Protein AF-A0A034VTV3-F1 (afdb_monomer)

Sequence (103 aa):
MPFVNRLLLAVILSVVLQCLMVNADPKVVHMISLYQGDYNSFNKIVTLEYEELVHKSSWMVELGPPNQEGLIPIGMNENKVDWEGHHFQCRTDEVPIVGKGVG

Foldseek 3Di:
DVPVVVVVVVVVVVVVVVQVVQCPDVQKHWDDWDDDPPAKTKTWMWGCDPNWTKTKIKIKGFPDAADPVQWTKMKIWIWIATPVGIDIDIDIDTHHPPPDDDD

pLDDT: mean 76.66, std 13.62, range [31.84, 92.06]

Mean predicted aligned error: 12.25 Å

Radius of gyration: 18.04 Å; Cα contacts (8 Å, |Δi|>4): 167; chains: 1; bounding box: 48×27×49 Å

Nearest PDB structures (foldseek):
  4l8h-assembly1_A  TM=5.263E-01  e=2.780E+00  Qubevirus durum
  8of7-assembly1_A  TM=5.656E-01  e=6.588E+00  Streptomyces sp. NL15-2K
  4akr-assembly2_D  TM=5.149E-01  e=5.604E+00  Dictyostelium discoideum AX2
  3dwr-assembly1_B  TM=4.102E-01  e=7.745E+00  Leishmania major
  6gqf-assembly4_D  TM=3.063E-01  e=6.588E+00  Mus musculus

Organism: Bactrocera dorsalis (NCBI:txid27457)

Structure (mmCIF, N/CA/C/O backbone):
data_AF-A0A034VTV3-F1
#
_entry.id   AF-A0A034VTV3-F1
#
loop_
_atom_site.group_PDB
_atom_site.id
_atom_site.type_symbol
_atom_site.label_atom_id
_atom_site.label_alt_id
_atom_site.label_comp_id
_atom_site.label_asym_id
_atom_site.label_entity_id
_atom_site.label_seq_id
_atom_site.pdbx_PDB_ins_code
_atom_site.Cartn_x
_atom_site.Cartn_y
_atom_site.Cartn_z
_atom_site.occupancy
_atom_site.B_iso_or_equiv
_atom_site.auth_seq_id
_atom_site.auth_comp_id
_atom_site.auth_asym_id
_atom_site.auth_atom_id
_atom_site.pdbx_PDB_model_num
ATOM 1 N N . MET A 1 1 ? 26.439 -8.303 29.623 1.00 54.06 1 MET A N 1
ATOM 2 C CA . MET A 1 1 ? 25.059 -8.136 29.113 1.00 54.06 1 MET A CA 1
ATOM 3 C C . MET A 1 1 ? 24.963 -8.569 27.643 1.00 54.06 1 MET A C 1
ATOM 5 O O . MET A 1 1 ? 24.889 -7.727 26.763 1.00 54.06 1 MET A O 1
ATOM 9 N N . PRO A 1 2 ? 25.006 -9.877 27.340 1.00 61.44 2 PRO A N 1
ATOM 10 C CA . PRO A 1 2 ? 24.977 -10.364 25.955 1.00 61.44 2 PRO A CA 1
ATOM 11 C C . PRO A 1 2 ? 23.558 -10.493 25.373 1.00 61.44 2 PRO A C 1
ATOM 13 O O . PRO A 1 2 ? 23.395 -10.508 24.159 1.00 61.44 2 PRO A O 1
ATOM 16 N N . PHE A 1 3 ? 22.530 -10.588 26.222 1.00 57.66 3 PHE A N 1
ATOM 17 C CA . PHE A 1 3 ? 21.152 -10.858 25.799 1.00 57.66 3 PHE A CA 1
ATOM 18 C C . PHE A 1 3 ? 20.487 -9.654 25.112 1.00 57.66 3 PHE A C 1
ATOM 20 O O . PHE A 1 3 ? 19.911 -9.805 24.040 1.00 57.66 3 PHE A O 1
ATOM 27 N N . VAL A 1 4 ? 20.649 -8.449 25.671 1.00 62.66 4 VAL A N 1
ATOM 28 C CA . VAL A 1 4 ? 20.104 -7.202 25.098 1.00 62.66 4 VAL A CA 1
ATOM 29 C C . VAL A 1 4 ? 20.706 -6.921 23.718 1.00 62.66 4 VAL A C 1
ATOM 31 O O . VAL A 1 4 ? 19.976 -6.617 22.781 1.00 62.66 4 VAL A O 1
ATOM 34 N N . ASN A 1 5 ? 22.017 -7.138 23.552 1.00 68.69 5 ASN A N 1
ATOM 35 C CA . ASN A 1 5 ? 22.683 -6.987 22.256 1.00 68.69 5 ASN A CA 1
ATOM 36 C C . ASN A 1 5 ? 22.192 -8.007 21.219 1.00 68.69 5 ASN A C 1
ATOM 38 O O . ASN A 1 5 ? 22.079 -7.667 20.047 1.00 68.69 5 ASN A O 1
ATOM 42 N N . ARG A 1 6 ? 21.873 -9.243 21.629 1.00 68.88 6 ARG A N 1
ATOM 43 C CA . ARG A 1 6 ? 21.321 -10.269 20.726 1.00 68.88 6 ARG A CA 1
ATOM 44 C C . ARG A 1 6 ? 19.894 -9.946 20.287 1.00 68.88 6 ARG A C 1
ATOM 46 O O . ARG A 1 6 ? 19.575 -10.159 19.124 1.00 68.88 6 ARG A O 1
ATOM 53 N N . LEU A 1 7 ? 19.065 -9.410 21.184 1.00 72.81 7 LEU A N 1
ATOM 54 C CA . LEU A 1 7 ? 17.703 -8.990 20.852 1.00 72.81 7 LEU A CA 1
ATOM 55 C C . LEU A 1 7 ? 17.713 -7.810 19.873 1.00 72.81 7 LEU A C 1
ATOM 57 O O . LEU A 1 7 ? 17.015 -7.847 18.865 1.00 72.81 7 LEU A O 1
ATOM 61 N N . LEU A 1 8 ? 18.555 -6.804 20.129 1.00 75.44 8 LEU A N 1
ATOM 62 C CA . LEU A 1 8 ? 18.691 -5.649 19.242 1.00 75.44 8 LEU A CA 1
ATOM 63 C C . LEU A 1 8 ? 19.175 -6.072 17.847 1.00 75.44 8 LEU A C 1
ATOM 65 O O . LEU A 1 8 ? 18.626 -5.635 16.839 1.00 75.44 8 LEU A O 1
ATOM 69 N N . LEU A 1 9 ? 20.157 -6.981 17.794 1.00 71.94 9 LEU A N 1
ATOM 70 C CA . LEU A 1 9 ? 20.663 -7.538 16.543 1.00 71.94 9 LEU A CA 1
ATOM 71 C C . LEU A 1 9 ? 19.571 -8.304 15.786 1.00 71.94 9 LEU A C 1
ATOM 73 O O . LEU A 1 9 ? 19.449 -8.126 14.583 1.00 71.94 9 LEU A O 1
ATOM 77 N N . ALA A 1 10 ? 18.761 -9.114 16.473 1.00 75.38 10 ALA A N 1
ATOM 78 C CA . ALA A 1 10 ? 17.674 -9.869 15.852 1.00 75.38 10 ALA A CA 1
ATOM 79 C C . ALA A 1 10 ? 16.578 -8.956 15.282 1.00 75.38 10 ALA A C 1
ATOM 81 O O . ALA A 1 10 ? 16.097 -9.206 14.180 1.00 75.38 10 ALA A O 1
ATOM 82 N N . VAL A 1 11 ? 16.225 -7.873 15.986 1.00 75.44 11 VAL A N 1
ATOM 83 C CA . VAL A 1 11 ? 15.257 -6.879 15.495 1.00 75.44 11 VAL A CA 1
ATOM 84 C C . VAL A 1 11 ? 15.797 -6.179 14.250 1.00 75.44 11 VAL A C 1
ATOM 86 O O . VAL A 1 11 ? 15.115 -6.152 13.228 1.00 75.44 11 VAL A O 1
ATOM 89 N N . ILE A 1 12 ? 17.042 -5.696 14.285 1.00 76.31 12 ILE A N 1
ATOM 90 C CA . ILE A 1 12 ? 17.676 -5.060 13.121 1.00 76.31 12 ILE A CA 1
ATOM 91 C C . ILE A 1 12 ? 17.748 -6.044 11.949 1.00 76.31 12 ILE A C 1
ATOM 93 O O . ILE A 1 12 ? 17.366 -5.695 10.836 1.00 76.31 12 ILE A O 1
ATOM 97 N N . LEU A 1 13 ? 18.171 -7.288 12.197 1.00 71.62 13 LEU A N 1
ATOM 98 C CA . LEU A 1 13 ? 18.246 -8.321 11.167 1.00 71.62 13 LEU A CA 1
ATOM 99 C C . LEU A 1 13 ? 16.864 -8.608 10.572 1.00 71.62 13 LEU A C 1
ATOM 101 O O . LEU A 1 13 ? 16.757 -8.744 9.361 1.00 71.62 13 LEU A O 1
ATOM 105 N N . SER A 1 14 ? 15.812 -8.657 11.394 1.00 69.94 14 SER A N 1
ATOM 106 C CA . SER A 1 14 ? 14.443 -8.896 10.926 1.00 69.94 14 SER A CA 1
ATOM 107 C C . SER A 1 14 ? 13.920 -7.766 10.037 1.00 69.94 14 SER A C 1
ATOM 109 O O . SER A 1 14 ? 13.324 -8.051 9.005 1.00 69.94 14 SER A O 1
ATOM 111 N N . VAL A 1 15 ? 14.223 -6.505 10.367 1.00 66.69 15 VAL A N 1
ATOM 112 C CA . VAL A 1 15 ? 13.874 -5.342 9.535 1.00 66.69 15 VAL A CA 1
ATOM 113 C C . VAL A 1 15 ? 14.650 -5.379 8.218 1.00 66.69 15 VAL A C 1
ATOM 115 O O . VAL A 1 15 ? 14.065 -5.211 7.154 1.00 66.69 15 VAL A O 1
ATOM 118 N N . VAL A 1 16 ? 15.953 -5.676 8.263 1.00 67.25 16 VAL A N 1
ATOM 119 C CA . VAL A 1 16 ? 16.793 -5.791 7.058 1.00 67.25 16 VAL A CA 1
ATOM 120 C C . VAL A 1 16 ? 16.330 -6.944 6.159 1.00 67.25 16 VAL A C 1
ATOM 122 O O . VAL A 1 16 ? 16.222 -6.771 4.948 1.00 67.25 16 VAL A O 1
ATOM 125 N N . LEU A 1 17 ? 16.021 -8.110 6.734 1.00 62.34 17 LEU A N 1
ATOM 126 C CA . LEU A 1 17 ? 15.490 -9.268 6.008 1.00 62.34 17 LEU A CA 1
ATOM 127 C C . LEU A 1 17 ? 14.123 -8.972 5.396 1.00 62.34 17 LEU A C 1
ATOM 129 O O . LEU A 1 17 ? 13.897 -9.339 4.248 1.00 62.34 17 LEU A O 1
ATOM 133 N N . GLN A 1 18 ? 13.243 -8.270 6.115 1.00 59.34 18 GLN A N 1
ATOM 134 C CA . GLN A 1 18 ? 11.977 -7.803 5.557 1.00 59.34 18 GLN A CA 1
ATOM 135 C C . GLN A 1 18 ? 12.230 -6.894 4.354 1.00 59.34 18 GLN A C 1
ATOM 137 O O . GLN A 1 18 ? 11.696 -7.187 3.292 1.00 59.34 18 GLN A O 1
ATOM 142 N N . CYS A 1 19 ? 13.112 -5.892 4.462 1.00 56.66 19 CYS A N 1
ATOM 143 C CA . CYS A 1 19 ? 13.474 -5.007 3.346 1.00 56.66 19 CYS A CA 1
ATOM 144 C C . CYS A 1 19 ? 14.042 -5.753 2.124 1.00 56.66 19 CYS A C 1
ATOM 146 O O . CYS A 1 19 ? 13.767 -5.367 0.988 1.00 56.66 19 CYS A O 1
ATOM 148 N N . LEU A 1 20 ? 14.819 -6.820 2.341 1.00 60.12 20 LEU A N 1
ATOM 149 C CA . LEU A 1 20 ? 15.341 -7.663 1.261 1.00 60.12 20 LEU A CA 1
ATOM 150 C C . LEU A 1 20 ? 14.248 -8.540 0.632 1.00 60.12 20 LEU A C 1
ATOM 152 O O . LEU A 1 20 ? 14.218 -8.689 -0.587 1.00 60.12 20 LEU A O 1
ATOM 156 N N . MET A 1 21 ? 13.336 -9.095 1.438 1.00 57.84 21 MET A N 1
ATOM 157 C CA . MET A 1 21 ? 12.263 -9.970 0.953 1.00 57.84 21 MET A CA 1
ATOM 158 C C . MET A 1 21 ? 11.190 -9.230 0.150 1.00 57.84 21 MET A C 1
ATOM 160 O O . MET A 1 21 ? 10.596 -9.841 -0.736 1.00 57.84 21 MET A O 1
ATOM 164 N N . VAL A 1 22 ? 10.955 -7.933 0.396 1.00 55.25 22 VAL A N 1
ATOM 165 C CA . VAL A 1 22 ? 9.944 -7.174 -0.371 1.00 55.25 22 VAL A CA 1
ATOM 166 C C . VAL A 1 22 ? 10.309 -7.021 -1.854 1.00 55.25 22 VAL A C 1
ATOM 168 O O . VAL A 1 22 ? 9.432 -6.752 -2.658 1.00 55.25 22 VAL A O 1
ATOM 171 N N . ASN A 1 23 ? 11.572 -7.227 -2.240 1.00 56.88 23 ASN A N 1
ATOM 172 C CA . ASN A 1 23 ? 12.047 -7.092 -3.625 1.00 56.88 23 ASN A CA 1
ATOM 173 C C . ASN A 1 23 ? 12.367 -8.452 -4.279 1.00 56.88 23 ASN A C 1
ATOM 175 O O . ASN A 1 23 ? 13.284 -8.556 -5.091 1.00 56.88 23 ASN A O 1
ATOM 179 N N . ALA A 1 24 ? 11.656 -9.518 -3.896 1.00 58.41 24 ALA A N 1
ATOM 180 C CA . ALA A 1 24 ? 11.843 -10.849 -4.484 1.00 58.41 24 ALA A CA 1
ATOM 181 C C . ALA A 1 24 ? 11.295 -10.964 -5.922 1.00 58.41 24 ALA A C 1
ATOM 183 O O . ALA A 1 24 ? 11.735 -11.836 -6.672 1.00 58.41 24 ALA A O 1
ATOM 184 N N . ASP A 1 25 ? 10.358 -10.094 -6.314 1.00 66.50 25 ASP A N 1
ATOM 185 C CA . ASP A 1 25 ? 9.864 -10.008 -7.689 1.00 66.50 25 ASP A CA 1
ATOM 186 C C . ASP A 1 25 ? 10.718 -9.005 -8.489 1.00 66.50 25 ASP A C 1
ATOM 188 O O . ASP A 1 25 ? 10.720 -7.816 -8.166 1.00 66.50 25 ASP A O 1
ATOM 192 N N . PRO A 1 26 ? 11.423 -9.427 -9.557 1.00 65.19 26 PRO A N 1
ATOM 193 C CA . PRO A 1 26 ? 12.235 -8.523 -10.376 1.00 65.19 26 PRO A CA 1
ATOM 194 C C . PRO A 1 26 ? 11.413 -7.438 -11.089 1.00 65.19 26 PRO A C 1
ATOM 196 O O . PRO A 1 26 ? 11.989 -6.483 -11.609 1.00 65.19 26 PRO A O 1
ATOM 199 N N . LYS A 1 27 ? 10.084 -7.577 -11.140 1.00 75.31 27 LYS A N 1
ATOM 200 C CA . LYS A 1 27 ? 9.171 -6.597 -11.731 1.00 75.31 27 LYS A CA 1
ATOM 201 C C . LYS A 1 27 ? 8.596 -5.624 -10.710 1.00 75.31 27 LYS A C 1
ATOM 203 O O . LYS A 1 27 ? 7.903 -4.704 -11.129 1.00 75.31 27 LYS A O 1
ATOM 208 N N . VAL A 1 28 ? 8.843 -5.794 -9.410 1.00 73.19 28 VAL A N 1
ATOM 209 C CA . VAL A 1 28 ? 8.272 -4.932 -8.365 1.00 73.19 28 VAL A CA 1
ATOM 210 C C . VAL A 1 28 ? 9.359 -4.497 -7.393 1.00 73.19 28 VAL A C 1
ATOM 212 O O . VAL A 1 28 ? 9.923 -5.295 -6.653 1.00 73.19 28 VAL A O 1
ATOM 215 N N . VAL A 1 29 ? 9.615 -3.194 -7.360 1.00 77.94 29 VAL A N 1
ATOM 216 C CA . VAL A 1 29 ? 10.512 -2.558 -6.402 1.00 77.94 29 VAL A CA 1
ATOM 217 C C . VAL A 1 29 ? 9.682 -1.813 -5.369 1.00 77.94 29 VAL A C 1
ATOM 219 O O . VAL A 1 29 ? 9.098 -0.764 -5.651 1.00 77.94 29 VAL A O 1
ATOM 222 N N . HIS A 1 30 ? 9.650 -2.330 -4.146 1.00 72.06 30 HIS A N 1
ATOM 223 C CA . HIS A 1 30 ? 9.068 -1.616 -3.018 1.00 72.06 30 HIS A CA 1
ATOM 224 C C . HIS A 1 30 ? 10.067 -0.568 -2.529 1.00 72.06 30 HIS A C 1
ATOM 226 O O . HIS A 1 30 ? 11.119 -0.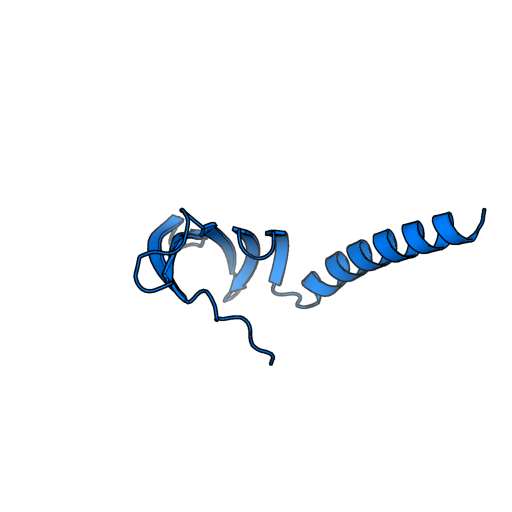898 -1.984 1.00 72.06 30 HIS A O 1
ATOM 232 N N . MET A 1 31 ? 9.745 0.710 -2.736 1.00 74.44 31 MET A N 1
ATOM 233 C CA . MET A 1 31 ? 10.627 1.810 -2.347 1.00 74.44 31 MET A CA 1
ATOM 234 C C . MET A 1 31 ? 10.476 2.144 -0.868 1.00 74.44 31 MET A C 1
ATOM 236 O O . MET A 1 31 ? 11.467 2.270 -0.155 1.00 74.44 31 MET A O 1
ATOM 240 N N . ILE A 1 32 ? 9.235 2.343 -0.419 1.00 74.12 32 ILE A N 1
ATOM 241 C CA . ILE A 1 32 ? 8.919 2.737 0.955 1.00 74.12 32 ILE A CA 1
ATOM 242 C C . ILE A 1 32 ? 7.571 2.126 1.311 1.00 74.12 32 ILE A C 1
ATOM 244 O O . ILE A 1 32 ? 6.577 2.396 0.646 1.00 74.12 32 ILE A O 1
ATOM 248 N N . SER A 1 33 ? 7.536 1.346 2.384 1.00 71.94 33 SER A N 1
ATOM 249 C CA . SER A 1 33 ? 6.296 0.930 3.028 1.00 71.94 33 SER A CA 1
ATOM 250 C C . SER A 1 33 ? 6.371 1.351 4.486 1.00 71.94 33 SER A C 1
ATOM 252 O O . SER A 1 33 ? 7.236 0.892 5.232 1.00 71.94 33 SER A O 1
ATOM 254 N N . LEU A 1 34 ? 5.510 2.286 4.869 1.00 73.19 34 LEU A N 1
ATOM 255 C CA . LEU A 1 34 ? 5.319 2.709 6.242 1.00 73.19 34 LEU A CA 1
ATOM 256 C C . LEU A 1 34 ? 3.941 2.229 6.670 1.00 73.19 34 LEU A C 1
ATOM 258 O O . LEU A 1 34 ? 2.923 2.706 6.174 1.00 73.19 34 LEU A O 1
ATOM 262 N N . TYR A 1 35 ? 3.922 1.296 7.608 1.00 72.69 35 TYR A N 1
ATOM 263 C CA . TYR A 1 35 ? 2.693 0.800 8.197 1.00 72.69 35 TYR A CA 1
ATOM 264 C C . TYR A 1 35 ? 2.668 1.159 9.677 1.00 72.69 35 TYR A C 1
ATOM 266 O O . TYR A 1 35 ? 3.435 0.617 10.475 1.00 72.69 35 TYR A O 1
ATOM 274 N N . GLN A 1 36 ? 1.787 2.084 10.038 1.00 66.75 36 GLN A N 1
ATOM 275 C CA . GLN A 1 36 ? 1.407 2.348 11.412 1.00 66.75 36 GLN A CA 1
ATOM 276 C C . GLN A 1 36 ? 0.045 1.694 11.620 1.00 66.75 36 GLN A C 1
ATOM 278 O O . GLN A 1 36 ? -0.974 2.199 11.146 1.00 66.75 36 GLN A O 1
ATOM 283 N N . GLY A 1 37 ? 0.068 0.531 12.276 1.00 62.16 37 GLY A N 1
ATOM 284 C CA . GLY A 1 37 ? -1.124 -0.283 12.496 1.00 62.16 37 GLY A CA 1
ATOM 285 C C . GLY A 1 37 ? -2.283 0.555 13.017 1.00 62.16 37 GLY A C 1
ATOM 286 O O . GLY A 1 37 ? -2.102 1.309 13.968 1.00 62.16 37 GLY A O 1
ATOM 287 N N . ASP A 1 38 ? -3.433 0.417 12.359 1.00 61.69 38 ASP A N 1
ATOM 288 C CA . ASP A 1 38 ? -4.702 1.062 12.710 1.00 61.69 38 ASP A CA 1
ATOM 289 C C . ASP A 1 38 ? -4.720 2.599 12.635 1.00 61.69 38 ASP A C 1
ATOM 291 O O . ASP A 1 38 ? -5.580 3.209 13.240 1.00 61.69 38 ASP A O 1
ATOM 295 N N . TYR A 1 39 ? -3.776 3.263 11.960 1.00 65.44 39 TYR A N 1
ATOM 296 C CA . TYR A 1 39 ? -3.810 4.735 11.875 1.00 65.44 39 TYR A CA 1
ATOM 297 C C . TYR A 1 39 ? -3.418 5.272 10.512 1.00 65.44 39 TYR A C 1
ATOM 299 O O . TYR A 1 39 ? -4.070 6.168 9.974 1.00 65.44 39 TYR A O 1
ATOM 307 N N . ASN A 1 40 ? -2.310 4.775 9.969 1.00 76.00 40 ASN A N 1
ATOM 308 C CA . ASN A 1 40 ? -1.739 5.320 8.752 1.00 76.00 40 ASN A CA 1
ATOM 309 C C . ASN A 1 40 ? -0.974 4.233 8.010 1.00 76.00 40 ASN A C 1
ATOM 311 O O . ASN A 1 40 ? -0.109 3.561 8.574 1.00 76.00 40 ASN A O 1
ATOM 315 N N . SER A 1 41 ? -1.253 4.094 6.725 1.00 80.00 41 SER A N 1
ATOM 316 C CA . SER A 1 41 ? -0.421 3.297 5.842 1.00 80.00 41 SER A CA 1
ATOM 317 C C . SER A 1 41 ? -0.010 4.132 4.645 1.00 80.00 41 SER A C 1
ATOM 319 O O . SER A 1 41 ? -0.825 4.798 4.009 1.00 80.00 41 SER A O 1
ATOM 321 N N . PHE A 1 42 ? 1.276 4.094 4.341 1.00 82.00 42 PHE A N 1
ATOM 322 C CA . PHE A 1 42 ? 1.834 4.661 3.135 1.00 82.00 42 PHE A CA 1
ATOM 323 C C . PHE A 1 42 ? 2.641 3.584 2.435 1.00 82.00 42 PHE A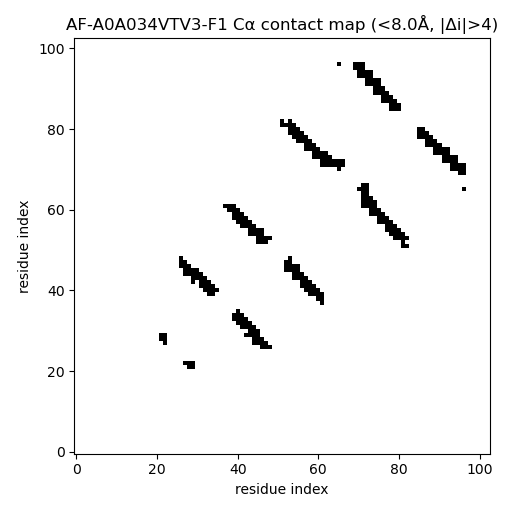 C 1
ATOM 325 O O . PHE A 1 42 ? 3.548 2.996 3.020 1.00 82.00 42 PHE A O 1
ATOM 332 N N . ASN A 1 43 ? 2.331 3.340 1.173 1.00 84.19 43 ASN A N 1
ATOM 333 C CA . ASN A 1 43 ? 3.055 2.396 0.349 1.00 84.19 43 ASN A CA 1
ATOM 334 C C . ASN A 1 43 ? 3.460 3.075 -0.952 1.00 84.19 43 ASN A C 1
ATOM 336 O O . ASN A 1 43 ? 2.649 3.744 -1.589 1.00 84.19 43 ASN A O 1
ATOM 340 N N . LYS A 1 44 ? 4.710 2.881 -1.355 1.00 84.06 44 LYS A N 1
ATOM 341 C CA . LYS A 1 44 ? 5.282 3.385 -2.596 1.00 84.06 44 LYS A CA 1
ATOM 342 C C . LYS A 1 44 ? 6.037 2.258 -3.279 1.00 84.06 44 LYS A C 1
ATOM 344 O O . LYS A 1 44 ? 7.023 1.746 -2.740 1.00 84.06 44 LYS A O 1
ATOM 349 N N . ILE A 1 45 ? 5.594 1.918 -4.479 1.00 87.62 45 ILE A N 1
ATOM 350 C CA . ILE A 1 45 ? 6.157 0.851 -5.297 1.00 87.62 45 ILE A CA 1
ATOM 351 C C . ILE A 1 45 ? 6.447 1.365 -6.705 1.00 87.62 45 ILE A C 1
ATOM 353 O O . ILE A 1 45 ? 5.771 2.258 -7.218 1.00 87.62 45 ILE A O 1
ATOM 357 N N . VAL A 1 46 ? 7.458 0.789 -7.336 1.00 83.88 46 VAL A N 1
ATOM 358 C CA . VAL A 1 46 ? 7.697 0.914 -8.771 1.00 83.88 46 VAL A CA 1
ATOM 359 C C . VAL A 1 46 ? 7.578 -0.468 -9.374 1.00 83.88 46 VAL A C 1
ATOM 361 O O . VAL A 1 46 ? 8.261 -1.393 -8.951 1.00 83.88 46 VAL A O 1
ATOM 364 N N . THR A 1 47 ? 6.689 -0.607 -10.342 1.00 86.31 47 THR A N 1
ATOM 365 C CA . THR A 1 47 ? 6.396 -1.857 -11.030 1.00 86.31 47 THR A CA 1
ATOM 366 C C . THR A 1 47 ? 6.791 -1.748 -12.493 1.00 86.31 47 THR A C 1
ATOM 368 O O . THR A 1 47 ? 6.596 -0.701 -13.101 1.00 86.31 47 THR A O 1
ATOM 371 N N . LEU A 1 48 ? 7.310 -2.824 -13.072 1.00 84.62 48 LEU A N 1
ATOM 372 C CA . LEU A 1 48 ? 7.510 -2.955 -14.508 1.00 84.62 48 LEU A CA 1
ATOM 373 C C . LEU A 1 48 ? 6.256 -3.603 -15.117 1.00 84.62 48 LEU A C 1
ATOM 375 O O . LEU A 1 48 ? 6.092 -4.825 -15.059 1.00 84.62 48 LEU A O 1
ATOM 379 N N . GLU A 1 49 ? 5.360 -2.790 -15.673 1.00 81.25 49 GLU A N 1
ATOM 380 C CA . GLU A 1 49 ? 4.135 -3.241 -16.345 1.00 81.25 49 GLU A CA 1
ATOM 381 C C . GLU A 1 49 ? 4.325 -3.097 -17.854 1.00 81.25 49 GLU A C 1
ATOM 383 O O . GLU A 1 49 ? 4.643 -2.015 -18.322 1.00 81.25 49 GLU A O 1
ATOM 388 N N . TYR A 1 50 ? 4.167 -4.180 -18.622 1.00 83.00 50 TYR A N 1
ATOM 389 C CA . TYR A 1 50 ? 4.329 -4.157 -20.088 1.00 83.00 50 TYR A CA 1
ATOM 390 C C . TYR A 1 50 ? 5.652 -3.529 -20.581 1.00 83.00 50 TYR A C 1
ATOM 392 O O . TYR A 1 50 ? 5.669 -2.830 -21.582 1.00 83.00 50 TYR A O 1
ATOM 400 N N . GLU A 1 51 ? 6.760 -3.810 -19.881 1.00 80.81 51 GLU A N 1
ATOM 401 C CA . GLU A 1 51 ? 8.101 -3.234 -20.131 1.00 80.81 51 GLU A CA 1
ATOM 402 C C . GLU A 1 51 ? 8.246 -1.739 -19.801 1.00 80.81 51 GLU A C 1
ATOM 404 O O . GLU A 1 51 ? 9.310 -1.157 -20.010 1.00 80.81 51 GLU A O 1
ATOM 409 N N . GLU A 1 52 ? 7.233 -1.136 -19.183 1.00 80.25 52 GLU A N 1
ATOM 410 C CA . GLU A 1 52 ? 7.247 0.260 -18.763 1.00 80.25 52 GLU A CA 1
ATOM 411 C C . GLU A 1 52 ? 7.297 0.397 -17.243 1.00 80.25 52 GLU A C 1
ATOM 413 O O . GLU A 1 52 ? 6.707 -0.377 -16.484 1.00 80.25 52 GLU A O 1
ATOM 418 N N . LEU A 1 53 ? 8.033 1.408 -16.781 1.00 85.94 53 LEU A N 1
ATOM 419 C CA . LEU A 1 53 ? 8.131 1.726 -15.362 1.00 85.94 53 LEU A CA 1
ATOM 420 C C . LEU A 1 53 ? 6.882 2.488 -14.922 1.00 85.94 53 LEU A C 1
ATOM 422 O O . LEU A 1 53 ? 6.702 3.656 -15.258 1.00 85.94 53 LEU A O 1
ATOM 426 N N . VAL A 1 54 ? 6.061 1.831 -14.113 1.00 88.00 54 VAL A N 1
ATOM 427 C CA . VAL A 1 54 ? 4.872 2.402 -13.487 1.00 88.00 54 VAL A CA 1
ATOM 428 C C . VAL A 1 54 ? 5.165 2.656 -12.018 1.00 88.00 54 VAL A C 1
ATOM 430 O O . VAL A 1 54 ? 5.491 1.749 -11.254 1.00 88.00 54 VAL A O 1
ATOM 433 N N . HIS A 1 55 ? 5.035 3.903 -11.595 1.00 88.94 55 HIS A N 1
ATOM 434 C CA . HIS A 1 55 ? 5.176 4.285 -10.199 1.00 88.94 55 HIS A CA 1
ATOM 435 C C . HIS A 1 55 ? 3.796 4.366 -9.547 1.00 88.94 55 HIS A C 1
ATOM 437 O O . HIS A 1 55 ? 2.926 5.086 -10.030 1.00 88.94 55 HIS A O 1
ATOM 443 N N . LYS A 1 56 ? 3.593 3.653 -8.435 1.00 89.88 56 LYS A N 1
ATOM 444 C CA . LYS A 1 56 ? 2.340 3.669 -7.673 1.00 89.88 56 LYS A CA 1
ATOM 445 C C . LYS A 1 56 ? 2.611 4.059 -6.230 1.00 89.88 56 LYS A C 1
ATOM 447 O O . LYS A 1 56 ? 3.498 3.497 -5.586 1.00 89.88 56 LYS A O 1
ATOM 452 N N . SER A 1 57 ? 1.816 4.973 -5.693 1.00 86.75 57 SER A N 1
ATOM 453 C CA . SER A 1 57 ? 1.787 5.229 -4.256 1.00 86.75 57 SER A CA 1
ATOM 454 C C . SER A 1 57 ? 0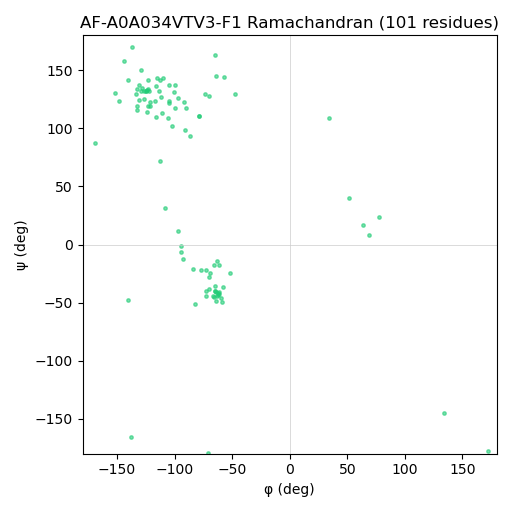.365 5.242 -3.731 1.00 86.75 57 SER A C 1
ATOM 456 O O . SER A 1 57 ? -0.509 5.848 -4.339 1.00 86.75 57 SER A O 1
ATOM 458 N N . SER A 1 58 ? 0.158 4.616 -2.583 1.00 88.12 58 SER A N 1
ATOM 459 C CA . SER A 1 58 ? -1.108 4.606 -1.865 1.00 88.12 58 SER A CA 1
ATOM 460 C C . SER A 1 58 ? -0.877 5.149 -0.468 1.00 88.12 58 SER A C 1
ATOM 462 O O . SER A 1 58 ? 0.065 4.743 0.215 1.00 88.12 58 SER A O 1
ATOM 464 N N . TRP A 1 59 ? -1.742 6.050 -0.039 1.00 86.88 59 TRP A N 1
ATOM 465 C CA . TRP A 1 59 ? -1.786 6.567 1.315 1.00 86.88 59 TRP A CA 1
ATOM 466 C C . TRP A 1 59 ? -3.186 6.364 1.868 1.00 86.88 59 TRP A C 1
ATOM 468 O O . TRP A 1 59 ? -4.160 6.695 1.201 1.00 86.88 59 TRP A O 1
ATOM 478 N N . MET A 1 60 ? -3.283 5.826 3.074 1.00 86.94 60 MET A N 1
ATOM 479 C CA . MET A 1 60 ? -4.534 5.661 3.797 1.00 86.94 60 MET A CA 1
ATOM 480 C C . MET A 1 60 ? -4.342 6.159 5.220 1.00 86.94 60 MET A C 1
ATOM 482 O O . MET A 1 60 ? -3.355 5.803 5.864 1.00 86.94 60 MET A O 1
ATOM 486 N N . VAL A 1 61 ? -5.289 6.949 5.711 1.00 86.69 61 VAL A N 1
ATOM 487 C CA . VAL A 1 61 ? -5.253 7.522 7.057 1.00 86.69 61 VAL A CA 1
ATOM 488 C C . VAL A 1 61 ? -6.640 7.505 7.689 1.00 86.69 61 VAL A C 1
ATOM 490 O O . VAL A 1 61 ? -7.633 7.775 7.015 1.00 86.69 61 VAL A O 1
ATOM 493 N N . GLU A 1 62 ? -6.713 7.216 8.984 1.00 87.38 62 GLU A N 1
ATOM 494 C CA . GLU A 1 62 ? -7.936 7.415 9.763 1.00 87.38 62 GLU A CA 1
ATOM 495 C C . GLU A 1 62 ? -8.169 8.909 10.016 1.00 87.38 62 GLU A C 1
ATOM 497 O O . GLU A 1 62 ? -7.273 9.635 10.451 1.00 87.38 62 GLU A O 1
ATOM 502 N N . LEU A 1 63 ? -9.378 9.388 9.729 1.00 86.31 63 LEU A N 1
ATOM 503 C CA . LEU A 1 63 ? -9.721 10.811 9.813 1.00 86.31 63 LEU A CA 1
ATOM 504 C C . LEU A 1 63 ? -10.303 11.206 11.173 1.00 86.31 63 LEU A C 1
ATOM 506 O O . LEU A 1 63 ? -10.426 12.396 11.466 1.00 86.31 63 LEU A O 1
ATOM 510 N N . GLY A 1 64 ? -10.670 10.235 12.008 1.00 83.94 64 GLY A N 1
ATOM 511 C CA . GLY A 1 64 ? -11.291 10.499 13.297 1.00 83.94 64 GLY A CA 1
ATOM 512 C C . GLY A 1 64 ? -11.790 9.241 14.004 1.00 83.94 64 GLY A C 1
ATOM 513 O O . GLY A 1 64 ? -11.598 8.132 13.509 1.00 83.94 64 GLY A O 1
ATOM 514 N N . PRO A 1 65 ? -12.424 9.407 15.177 1.00 83.94 65 PRO A N 1
ATOM 515 C CA . PRO A 1 65 ? -13.013 8.294 15.907 1.00 83.94 65 PRO A CA 1
ATOM 516 C C . PRO A 1 65 ? -14.184 7.667 15.128 1.00 83.94 65 PRO A C 1
ATOM 518 O O . PRO A 1 65 ? -14.747 8.319 14.243 1.00 83.94 65 PRO A O 1
ATOM 521 N N . PRO A 1 66 ? -14.599 6.438 15.487 1.00 85.88 66 PRO A N 1
ATOM 522 C CA . PRO A 1 66 ? -15.752 5.801 14.872 1.00 85.88 66 PRO A CA 1
ATOM 523 C C . PRO A 1 66 ? -17.037 6.632 14.992 1.00 85.88 66 PRO A C 1
ATOM 525 O O . PRO A 1 66 ? -17.279 7.276 16.018 1.00 85.88 66 PRO A O 1
ATOM 528 N N . ASN A 1 67 ? -17.877 6.582 13.959 1.00 85.50 67 ASN A N 1
ATOM 529 C CA . ASN A 1 67 ? -19.206 7.186 13.954 1.00 85.50 67 ASN A CA 1
ATOM 530 C C . ASN A 1 67 ? -20.183 6.409 14.871 1.00 85.50 67 ASN A C 1
ATOM 532 O O . ASN A 1 67 ? -19.823 5.420 15.513 1.00 85.50 67 ASN A O 1
ATOM 536 N N . GLN A 1 68 ? -21.443 6.855 14.949 1.00 85.31 68 GLN A N 1
ATOM 537 C CA . GLN A 1 68 ? -22.467 6.221 15.799 1.00 85.31 68 GLN A CA 1
ATOM 538 C C . GLN A 1 68 ? -22.769 4.759 15.419 1.00 85.31 68 GLN A C 1
ATOM 540 O O . GLN A 1 68 ? -23.311 4.018 16.236 1.00 85.31 68 GLN A O 1
ATOM 545 N N . GLU A 1 69 ? -22.391 4.346 14.210 1.00 84.94 69 GLU A N 1
ATOM 546 C CA . GLU A 1 69 ? -22.554 2.993 13.674 1.00 84.94 69 GLU A CA 1
ATOM 547 C C . GLU A 1 69 ? -21.299 2.125 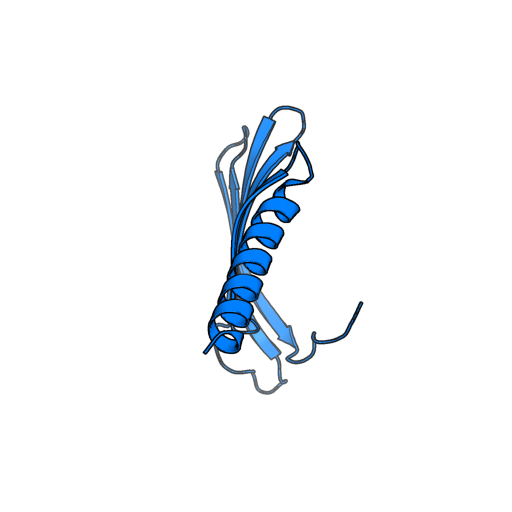13.893 1.00 84.94 69 GLU A C 1
ATOM 549 O O . GLU A 1 69 ? -21.287 0.945 13.549 1.00 84.94 69 GLU A O 1
ATOM 554 N N . GLY A 1 70 ? -20.244 2.681 14.502 1.00 83.19 70 GLY A N 1
ATOM 555 C CA . GLY A 1 70 ? -18.983 1.981 14.742 1.00 83.19 70 GLY A CA 1
ATOM 556 C C . GLY A 1 70 ? -18.096 1.861 13.499 1.00 83.19 70 GLY A C 1
ATOM 557 O O . GLY A 1 70 ? -17.258 0.958 13.446 1.00 83.19 70 GLY A O 1
ATOM 558 N N . LEU A 1 71 ? -18.263 2.743 12.508 1.00 87.25 71 LEU A N 1
ATOM 559 C CA . LEU A 1 71 ? -17.403 2.823 11.324 1.00 87.25 71 LEU A CA 1
ATOM 560 C C . LEU A 1 71 ? -16.377 3.948 11.471 1.00 87.25 71 LEU A C 1
ATOM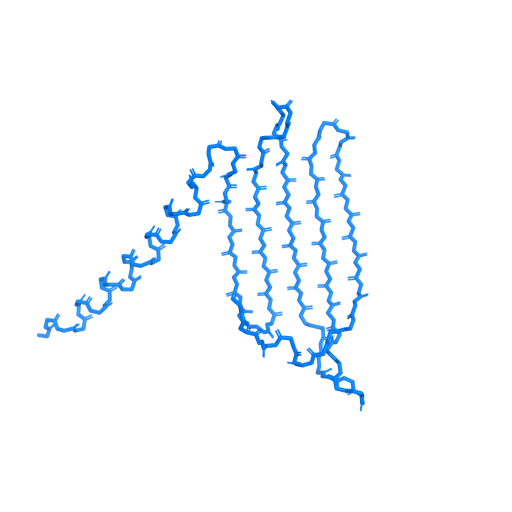 562 O O . LEU A 1 71 ? -16.709 5.042 11.925 1.00 87.25 71 LEU A O 1
ATOM 566 N N . ILE A 1 72 ? -15.134 3.688 11.081 1.00 87.75 72 ILE A N 1
ATOM 567 C CA . ILE A 1 72 ? -14.036 4.654 11.100 1.00 87.75 72 ILE A CA 1
ATOM 568 C C . ILE A 1 72 ? -13.986 5.358 9.740 1.00 87.75 72 ILE A C 1
ATOM 570 O O . ILE A 1 72 ? -13.821 4.680 8.720 1.00 87.75 72 ILE A O 1
ATOM 574 N N . PRO A 1 73 ? -14.091 6.698 9.696 1.00 87.88 73 PRO A N 1
ATOM 575 C CA . PRO A 1 73 ? -13.882 7.439 8.465 1.00 87.88 73 PRO A CA 1
ATOM 576 C C . PRO A 1 73 ? -12.400 7.393 8.089 1.00 87.88 73 PRO A C 1
ATOM 578 O O . PRO A 1 73 ? -11.530 7.748 8.889 1.00 87.88 73 PRO A O 1
ATOM 581 N N . ILE A 1 74 ? -12.106 6.996 6.857 1.00 89.75 74 ILE A N 1
ATOM 582 C CA . ILE A 1 74 ? -10.746 6.912 6.327 1.00 89.75 74 ILE A CA 1
ATOM 583 C C . ILE A 1 74 ? -10.599 7.759 5.069 1.00 89.75 74 ILE A C 1
ATOM 585 O O . ILE A 1 74 ? -11.491 7.826 4.225 1.00 89.75 74 ILE A O 1
ATOM 589 N N . GLY A 1 75 ? -9.449 8.411 4.940 1.00 89.38 75 GLY A N 1
ATOM 590 C CA . GLY A 1 75 ? -9.028 9.099 3.729 1.00 89.38 75 GLY A CA 1
ATOM 591 C C . GLY A 1 75 ? -8.048 8.224 2.967 1.00 89.38 75 GLY A C 1
ATOM 592 O O . GLY A 1 75 ? -7.091 7.722 3.556 1.00 89.38 75 GLY A O 1
ATOM 593 N N . MET A 1 76 ? -8.269 8.056 1.667 1.00 91.19 76 MET A N 1
ATOM 594 C CA . MET A 1 76 ? -7.359 7.347 0.774 1.00 91.19 76 MET A CA 1
ATOM 595 C C . MET A 1 76 ? -6.914 8.251 -0.369 1.00 91.19 76 MET A C 1
ATOM 597 O O . MET A 1 76 ? -7.745 8.854 -1.051 1.00 91.19 76 MET A O 1
ATOM 601 N N . ASN A 1 77 ? -5.609 8.268 -0.621 1.00 90.94 77 ASN A N 1
ATOM 602 C CA . ASN A 1 77 ? -5.015 8.883 -1.796 1.00 90.94 77 ASN A CA 1
ATOM 603 C C . ASN A 1 77 ? -4.230 7.832 -2.574 1.00 90.94 77 ASN A C 1
ATOM 605 O O . ASN A 1 77 ? -3.280 7.244 -2.057 1.00 90.94 77 ASN A O 1
ATOM 609 N N . GLU A 1 78 ? -4.586 7.654 -3.836 1.00 91.06 78 GLU A N 1
ATOM 610 C CA . GLU A 1 78 ? -3.896 6.777 -4.769 1.00 91.06 78 GLU A CA 1
ATOM 611 C C . GLU 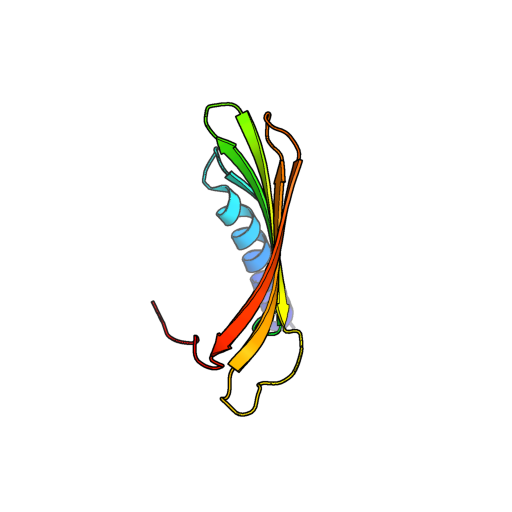A 1 78 ? -3.257 7.635 -5.863 1.00 91.06 78 GLU A C 1
ATOM 613 O O . GLU A 1 78 ? -3.869 8.546 -6.427 1.00 91.06 78 GLU A O 1
ATOM 618 N N . ASN A 1 79 ? -1.986 7.373 -6.137 1.00 90.31 79 ASN A N 1
ATOM 619 C CA . ASN A 1 79 ? -1.225 8.017 -7.189 1.00 90.31 79 ASN A CA 1
ATOM 620 C C . ASN A 1 79 ? -0.636 6.951 -8.104 1.00 90.31 79 ASN A C 1
ATOM 622 O O . ASN A 1 79 ? -0.012 6.003 -7.621 1.00 90.31 79 ASN A O 1
ATOM 626 N N . LYS A 1 80 ? -0.790 7.139 -9.408 1.00 91.88 80 LYS A N 1
ATOM 627 C CA . LYS A 1 80 ? -0.141 6.334 -10.434 1.00 91.88 80 LYS A CA 1
ATOM 628 C C . LYS A 1 80 ? 0.544 7.275 -11.418 1.00 91.88 80 LYS A C 1
ATOM 630 O O . LYS A 1 80 ? -0.060 8.240 -11.875 1.00 91.88 80 LYS A O 1
ATOM 635 N N . VAL A 1 81 ? 1.797 6.988 -11.734 1.00 90.69 81 VAL A N 1
ATOM 636 C CA . VAL A 1 81 ? 2.539 7.652 -12.802 1.00 90.69 81 VAL A CA 1
ATOM 637 C C . VAL A 1 81 ? 2.982 6.589 -13.785 1.00 90.69 81 VAL A C 1
ATOM 639 O O . VAL A 1 81 ? 3.704 5.663 -13.408 1.00 90.69 81 VAL A O 1
ATOM 642 N N . ASP A 1 82 ? 2.528 6.724 -15.018 1.00 91.25 82 ASP A N 1
ATOM 643 C CA . ASP A 1 82 ? 2.880 5.877 -16.151 1.00 91.25 82 ASP A CA 1
ATOM 644 C C . ASP A 1 82 ? 3.100 6.752 -17.398 1.00 91.25 82 ASP A C 1
ATOM 646 O O . ASP A 1 82 ? 3.296 7.968 -17.297 1.00 91.25 82 ASP A O 1
ATOM 650 N N . TRP A 1 83 ? 3.138 6.131 -18.574 1.00 87.56 83 TRP A N 1
ATOM 651 C CA . TRP A 1 83 ? 3.324 6.819 -19.848 1.00 87.56 83 TRP A CA 1
ATOM 652 C C . TRP A 1 83 ? 2.123 7.692 -20.256 1.00 87.56 83 TRP A C 1
ATOM 654 O O . TRP A 1 83 ? 2.314 8.653 -21.005 1.00 87.56 83 TRP A O 1
ATOM 664 N N . GLU A 1 84 ? 0.910 7.390 -19.773 1.00 90.25 84 GLU A N 1
ATOM 665 C CA . GLU A 1 84 ? -0.302 8.184 -20.028 1.00 90.25 84 GLU 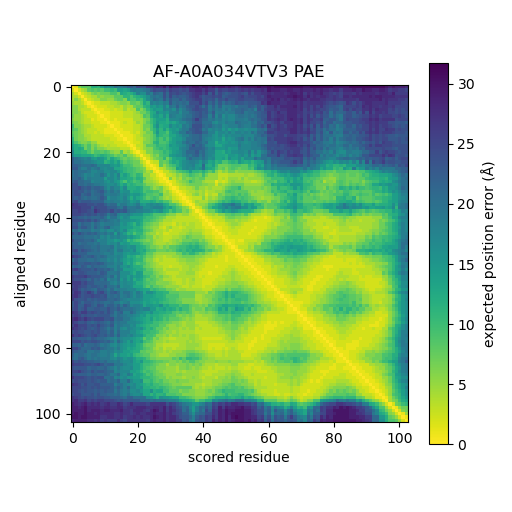A CA 1
ATOM 666 C C . GLU A 1 84 ? -0.319 9.455 -19.170 1.00 90.25 84 GLU A C 1
ATOM 668 O O . GLU A 1 84 ? -0.944 10.457 -19.531 1.00 90.25 84 GLU A O 1
ATOM 673 N N . GLY A 1 85 ? 0.439 9.449 -18.072 1.00 87.81 85 GLY A N 1
ATOM 674 C CA . GLY A 1 85 ? 0.782 10.629 -17.300 1.00 87.81 85 GLY A CA 1
ATOM 675 C C . GLY A 1 85 ? 0.615 10.418 -15.803 1.00 87.81 85 GLY A C 1
ATOM 676 O O . GLY A 1 85 ? 0.920 9.365 -15.245 1.00 87.81 85 GLY A O 1
ATOM 677 N N . HIS A 1 86 ? 0.192 11.482 -15.119 1.00 91.19 86 HIS A N 1
ATOM 678 C CA . HIS A 1 86 ? -0.030 11.480 -13.677 1.00 91.19 86 HIS A CA 1
ATOM 679 C C . HIS A 1 86 ? -1.517 11.307 -13.382 1.00 91.19 86 HIS A C 1
ATOM 681 O O . HIS A 1 86 ? -2.336 12.154 -13.738 1.00 91.19 86 HIS A O 1
ATOM 687 N N . HIS A 1 87 ? -1.847 10.215 -12.704 1.00 91.62 87 HIS A N 1
ATOM 688 C CA . HIS A 1 87 ? -3.195 9.883 -12.275 1.00 91.62 87 HIS A CA 1
ATOM 689 C C . HIS A 1 87 ? -3.269 9.976 -10.759 1.00 91.62 87 HIS A C 1
ATOM 691 O O . HIS A 1 87 ? -2.473 9.379 -10.028 1.00 91.62 87 HIS A O 1
ATOM 697 N N . PHE A 1 88 ? -4.244 10.738 -10.282 1.00 90.94 88 PHE A N 1
ATOM 698 C CA . PHE A 1 88 ? -4.439 10.987 -8.868 1.00 90.94 88 PHE A CA 1
ATOM 699 C C . PHE A 1 88 ? -5.904 10.810 -8.506 1.00 90.94 88 PHE A C 1
ATOM 701 O O . PHE A 1 88 ? -6.783 11.390 -9.143 1.00 90.94 88 PHE A O 1
ATOM 708 N N . GLN A 1 89 ? -6.149 10.024 -7.466 1.00 92.06 89 GLN A N 1
ATOM 709 C CA . GLN A 1 89 ? -7.480 9.777 -6.947 1.00 92.06 89 GLN A CA 1
ATOM 710 C C . GLN A 1 89 ? -7.482 9.971 -5.434 1.00 92.06 89 GLN A C 1
ATOM 712 O O . GLN A 1 89 ? -6.728 9.328 -4.708 1.00 92.06 89 GLN A O 1
ATOM 717 N N . CYS A 1 90 ? -8.369 10.847 -4.970 1.00 89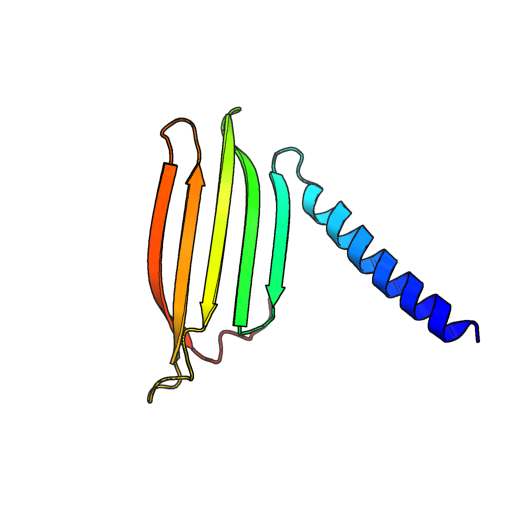.06 90 CYS A N 1
ATOM 718 C CA . CYS A 1 90 ? -8.733 10.975 -3.565 1.00 89.06 90 CYS A CA 1
ATOM 719 C C . CYS A 1 90 ? -10.108 10.361 -3.356 1.00 89.06 90 CYS A C 1
ATOM 721 O O . CYS A 1 90 ? -11.027 10.628 -4.136 1.00 89.06 90 CYS A O 1
ATOM 723 N N . ARG A 1 91 ? -10.276 9.614 -2.272 1.00 91.75 91 ARG A N 1
ATOM 724 C CA . ARG A 1 91 ? -11.599 9.223 -1.788 1.00 91.75 91 ARG A CA 1
ATOM 725 C C . ARG A 1 91 ? -11.637 9.198 -0.271 1.00 91.75 91 ARG A C 1
ATOM 727 O O . ARG A 1 91 ? -10.610 9.042 0.387 1.00 91.75 91 ARG A O 1
ATOM 734 N N . THR A 1 92 ? -12.846 9.311 0.247 1.00 88.12 92 THR A N 1
ATOM 735 C CA . THR A 1 92 ? -13.161 9.081 1.652 1.00 88.12 92 THR A CA 1
ATOM 736 C C . THR A 1 92 ? -14.096 7.888 1.715 1.00 88.12 92 THR A C 1
ATOM 738 O O . THR A 1 92 ? -15.006 7.793 0.891 1.00 88.12 92 THR A O 1
ATOM 741 N N . ASP A 1 93 ? -13.854 6.990 2.657 1.00 87.56 93 ASP A N 1
ATOM 742 C CA . ASP A 1 93 ? -14.669 5.797 2.875 1.00 87.56 93 ASP A CA 1
ATOM 743 C C . ASP A 1 93 ? -14.901 5.587 4.377 1.00 87.56 93 ASP A C 1
ATOM 745 O O . ASP A 1 93 ? -14.276 6.254 5.208 1.00 87.56 93 ASP A O 1
ATOM 749 N N . GLU A 1 94 ? -15.787 4.663 4.726 1.00 86.31 94 GLU A N 1
ATOM 750 C CA . GLU A 1 94 ? -16.066 4.268 6.104 1.00 86.31 94 GLU A CA 1
ATOM 751 C C . GLU A 1 94 ? -15.831 2.764 6.259 1.00 86.31 94 GLU A C 1
ATOM 753 O O . GLU A 1 94 ? -16.480 1.945 5.608 1.00 86.31 94 GLU A O 1
ATOM 758 N N . VAL A 1 95 ? -14.893 2.381 7.127 1.00 84.44 95 VAL A N 1
ATOM 759 C CA . VAL A 1 95 ? -14.555 0.968 7.361 1.00 84.44 95 VAL A CA 1
ATOM 760 C C . VAL A 1 95 ? -14.958 0.530 8.763 1.00 84.44 95 VAL A C 1
ATOM 762 O O . VAL A 1 95 ? -14.806 1.293 9.717 1.00 84.44 95 VAL A O 1
ATOM 765 N N . PRO A 1 96 ? -15.467 -0.699 8.942 1.00 79.25 96 PRO A N 1
ATOM 766 C CA . PRO A 1 96 ? -15.797 -1.192 10.270 1.00 79.25 96 PRO A CA 1
ATOM 767 C C . PRO A 1 96 ? -14.537 -1.309 11.131 1.00 79.25 96 PRO A C 1
ATOM 769 O O . PRO A 1 96 ? -13.487 -1.741 10.655 1.00 79.25 96 PRO A O 1
ATOM 772 N N . ILE A 1 97 ? -14.676 -1.044 12.436 1.00 68.75 97 ILE A N 1
ATOM 773 C CA . ILE A 1 97 ? -13.624 -1.296 13.446 1.00 68.75 97 ILE A CA 1
ATOM 774 C C . ILE A 1 97 ? -13.103 -2.751 13.368 1.00 68.75 97 ILE A C 1
ATOM 776 O O . ILE A 1 97 ? -11.969 -3.045 13.749 1.00 68.75 97 ILE A O 1
ATOM 780 N N . VAL A 1 98 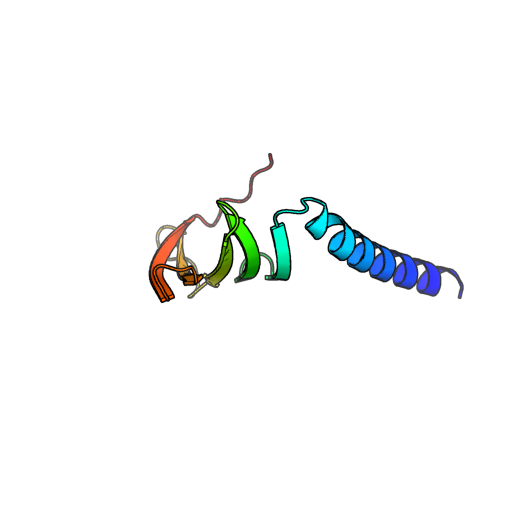? -13.922 -3.678 12.852 1.00 61.69 98 VAL A N 1
ATOM 781 C CA . VAL A 1 98 ? -13.610 -5.105 12.716 1.00 61.69 98 VAL A CA 1
ATOM 782 C C . VAL A 1 98 ? -13.477 -5.507 11.240 1.00 61.69 98 VAL A C 1
ATOM 784 O O . VAL A 1 98 ? -14.303 -6.223 10.689 1.00 61.69 98 VAL A O 1
ATOM 787 N N . GLY A 1 99 ? -12.384 -5.068 10.616 1.00 48.28 99 GLY A N 1
ATOM 788 C CA . GLY A 1 99 ? -11.696 -5.780 9.525 1.00 48.28 99 GLY A CA 1
ATOM 789 C C . GLY A 1 99 ? -10.498 -6.608 10.025 1.00 48.28 99 GLY A C 1
ATOM 790 O O . GLY A 1 99 ? -9.667 -7.059 9.242 1.00 48.28 99 GLY A O 1
ATOM 791 N N . LYS A 1 100 ? -10.375 -6.786 11.348 1.00 55.31 100 LYS A N 1
ATOM 792 C CA . LYS A 1 100 ? -9.335 -7.584 12.013 1.00 55.31 100 LYS A CA 1
ATOM 793 C C . LYS A 1 100 ? -9.765 -9.051 12.094 1.00 55.31 100 LYS A C 1
ATOM 795 O O . LYS A 1 100 ? -10.429 -9.448 13.048 1.00 55.31 100 LYS A O 1
ATOM 800 N N . GLY A 1 101 ? -9.374 -9.858 11.108 1.00 33.62 101 GLY A N 1
ATOM 801 C CA . GLY A 1 101 ? -9.638 -11.299 11.104 1.00 33.62 101 GLY A CA 1
ATOM 802 C C . GLY A 1 101 ? -8.889 -12.068 10.014 1.00 33.62 101 GLY A C 1
ATOM 803 O O . GLY A 1 101 ? -9.425 -12.263 8.936 1.00 33.62 101 GLY A O 1
ATOM 804 N N . VAL A 1 102 ? -7.663 -12.486 10.343 1.00 35.47 102 VAL A N 1
ATOM 805 C CA . VAL A 1 102 ? -7.001 -13.764 9.998 1.00 35.47 102 VAL A CA 1
ATOM 806 C C . VAL A 1 102 ? -7.324 -14.395 8.631 1.00 35.47 102 VAL A C 1
ATOM 808 O O . VAL A 1 102 ? -8.362 -15.030 8.453 1.00 35.47 102 VAL A O 1
ATOM 811 N N . GLY A 1 103 ? -6.330 -14.352 7.744 1.00 31.84 103 GLY A N 1
ATOM 812 C CA . GLY A 1 103 ? -6.114 -15.279 6.633 1.00 31.84 103 GLY A CA 1
ATOM 813 C C . GLY A 1 103 ? -4.630 -15.337 6.322 1.00 31.84 103 GLY A C 1
ATOM 814 O O . GLY A 1 103 ? -4.109 -14.281 5.909 1.00 31.84 103 GLY A O 1
#

Solvent-accessible surface area (backbone atoms only — not comparable to full-atom values): 5911 Å² total; per-residue (Å²): 127,67,63,65,56,50,52,53,49,50,53,53,49,51,52,52,50,49,65,56,58,60,47,72,48,95,48,37,43,64,75,47,76,48,78,44,85,97,48,37,38,37,40,32,36,39,32,55,56,96,90,37,75,31,39,40,36,42,37,39,35,60,74,55,75,56,49,100,86,46,29,30,40,30,42,38,40,41,38,40,37,46,95,95,39,83,45,79,47,77,50,76,52,72,43,58,81,76,79,82,74,92,133

Secondary structure (DSSP, 8-state):
-HHHHHHHHHHHHHHHHHHHHTT-STTEEEEEEEEETTTEEEEEEEEEETTEEEEEEEEEEE-SS--TTSEEEEEEEEEEESSS-EEEEEEEEEEES------